Protein 3NZL (pdb70)

Foldseek 3Di:
DLVPDALQPFDLVNVLVLLVVVPVVPLVVCCVQADDHSVSVCSVDPPDGDDDDSVRSSRRSVSVSVVVVD

Secondary structure (DSSP, 8-state):
-TT---GGG--HHHHHHHHHHHTT--HHHHHHHSSS----HHHHH-SS-----HHHHHHHHHHHHHHHH-

CATH classification: 1.10.260.70

Sequence (70 aa):
HHSHLPPEQWSHTTVRNALKDLLKDNQSSLAKECPLSQSISSIVNSTYYANVSAAKCQEFGRWYKHFKKT

GO terms:
  GO:0000122 negative regulation of transcription by RNA polymerase II (P, IMP)
  GO:0000977 RNA polymerase II transcription regulatory region sequence-specific DNA binding (F, IDA)
  GO:0001227 DNA-binding transcription repressor activity, RNA polymerase II-specific (F, IDA)
  GO:0000122 negative regulation of transcription by RNA polymerase II (P, IDA)
  GO:0043565 sequence-specific DNA binding (F, IDA)
  GO:0016604 nuclear body (C, IDA)
  GO:0016363 nuclear matrix (C, EXP)
  GO:0003690 double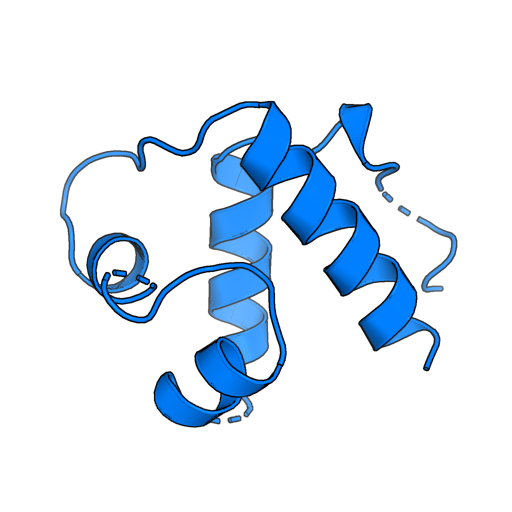-stranded DNA binding (F, TAS)
  GO:0006325 chromatin organization (P, TAS)
  GO:0005654 nucleoplasm (C, TAS)
  GO:0005515 protein binding (F, IPI)
  GO:0005654 nucleoplasm (C, IDA)
  GO:0005634 nucleus (C, IDA)
  GO:0016605 PML body (C, IDA)

Structure (mmCIF, N/CA/C/O backbone):
data_3NZL
#
_entry.id   3NZL
#
_cell.length_a   33.926
_cell.length_b   43.480
_cell.length_c   42.461
_cell.angle_alpha   90.00
_cell.angle_beta   90.00
_cell.angle_gamma   90.00
#
_symmetry.space_group_name_H-M   'P 21 21 21'
#
loop_
_entity.id
_entity.type
_entity.pdbx_description
1 polymer 'DNA-binding protein SATB1'
2 water water
#
loop_
_atom_site.group_PDB
_atom_site.id
_atom_site.type_symbol
_atom_site.label_atom_id
_atom_site.label_alt_id
_atom_site.label_comp_id
_atom_site.label_asym_id
_atom_site.label_entity_id
_atom_site.label_seq_id
_atom_site.pdbx_PDB_ins_code
_atom_site.Cartn_x
_atom_site.Cartn_y
_atom_site.Cartn_z
_atom_site.occupancy
_atom_site.B_iso_or_equiv
_atom_site.auth_seq_id
_atom_site.auth_comp_id
_atom_site.auth_asym_id
_atom_site.auth_atom_id
_atom_site.pdbx_PDB_model_num
ATOM 1 N N . HIS A 1 7 ? 14.962 2.546 36.428 1.00 13.93 7 HIS A N 1
ATOM 2 C CA . HIS A 1 7 ? 15.486 3.593 37.294 1.00 13.01 7 HIS A CA 1
ATOM 3 C C . HIS A 1 7 ? 15.323 4.959 36.654 1.00 11.03 7 HIS A C 1
ATOM 4 O O . HIS A 1 7 ? 15.586 5.124 35.456 1.00 10.37 7 HIS A O 1
ATOM 16 N N . HIS A 1 8 ? 14.923 5.947 37.455 1.00 10.57 8 HIS A N 1
ATOM 17 C CA . HIS A 1 8 ? 14.674 7.281 36.938 1.00 10.18 8 HIS A CA 1
ATOM 18 C C . HIS A 1 8 ? 15.901 7.867 36.264 1.00 9.00 8 HIS A C 1
ATOM 19 O O . HIS A 1 8 ? 15.767 8.696 35.374 1.00 9.48 8 HIS A O 1
ATOM 32 N N . SER A 1 9 ? 17.096 7.454 36.669 1.00 9.73 9 SER A N 1
ATOM 33 C CA . SER A 1 9 ? 18.285 8.078 36.100 1.00 11.08 9 SER A CA 1
ATOM 34 C C . SER A 1 9 ? 18.453 7.656 34.636 1.00 9.97 9 SER A C 1
ATOM 35 O O . SER A 1 9 ? 19.208 8.277 33.911 1.00 11.20 9 SER A O 1
ATOM 43 N N . HIS A 1 10 ? 17.748 6.599 34.226 1.00 8.18 10 HIS A N 1
ATOM 44 C CA . HIS A 1 10 ? 17.807 6.122 32.842 1.00 8.22 10 HIS A CA 1
ATOM 45 C C . HIS A 1 10 ? 16.848 6.834 31.900 1.00 6.74 10 HIS A C 1
ATOM 46 O O . HIS A 1 10 ? 16.879 6.623 30.682 1.00 7.92 10 HIS A O 1
ATOM 71 N N . LEU A 1 12 ? 15.627 9.715 29.572 1.00 5.61 12 LEU A N 1
ATOM 72 C CA . LEU A 1 12 ? 16.372 10.585 28.682 1.00 5.86 12 LEU A CA 1
ATOM 73 C C . LEU A 1 12 ? 16.674 11.927 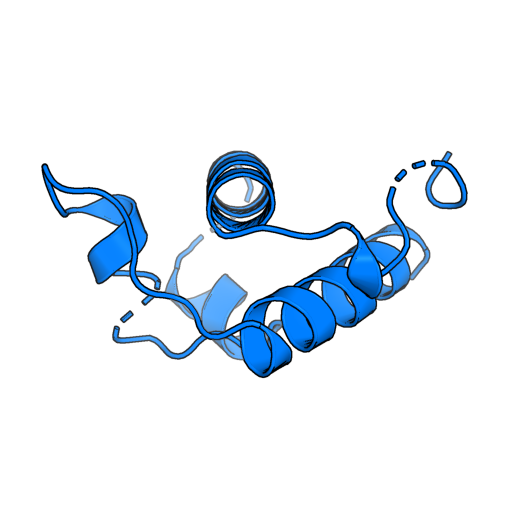29.303 1.00 5.65 12 LEU A C 1
ATOM 74 O O . LEU A 1 12 ? 15.830 12.522 29.944 1.00 6.32 12 LEU A O 1
ATOM 90 N N . PRO A 1 13 ? 17.871 12.448 29.034 1.00 6.26 13 PRO A N 1
ATOM 91 C CA . PRO A 1 13 ? 18.196 13.791 29.507 1.00 6.46 13 PRO A CA 1
ATOM 92 C C . PRO A 1 13 ? 17.382 14.823 28.709 1.00 5.77 13 PRO A C 1
ATOM 93 O O . PRO A 1 13 ? 16.886 14.521 27.621 1.00 6.10 13 PRO A O 1
ATOM 104 N N . PRO A 1 14 ? 17.253 16.046 29.229 1.00 6.35 14 PRO A N 1
ATOM 105 C CA . PRO A 1 14 ? 16.270 16.990 28.677 1.00 7.05 14 PRO A CA 1
ATOM 106 C C . PRO A 1 14 ? 16.442 17.270 27.184 1.00 6.16 14 PRO A C 1
ATOM 107 O O . PRO A 1 14 ? 15.449 17.372 26.461 1.00 6.05 14 PRO A O 1
ATOM 118 N N . GLU A 1 15 ? 17.682 17.378 26.734 1.00 6.41 15 GLU A N 1
ATOM 119 C CA . GLU A 1 15 ? 17.960 17.732 25.360 1.00 7.52 15 GLU A CA 1
ATOM 120 C C . GLU A 1 15 ? 17.532 16.638 24.372 1.00 6.92 15 GLU A C 1
ATOM 121 O O . GLU A 1 15 ? 17.465 16.887 23.180 1.00 8.85 15 GLU A O 1
ATOM 133 N N . GLN A 1 16 ? 17.231 15.437 24.862 1.00 6.28 16 GLN A N 1
ATOM 134 C CA . GLN A 1 16 ? 16.775 14.359 24.001 1.00 5.76 16 GLN A CA 1
ATOM 135 C C . GLN A 1 16 ? 15.262 14.253 23.912 1.00 5.90 16 GLN A C 1
ATOM 136 O O . GLN A 1 16 ? 14.776 13.450 23.135 1.00 7.99 16 GLN A O 1
ATOM 150 N N . TRP A 1 17 ? 14.517 15.078 24.630 1.00 5.32 17 TRP A N 1
ATOM 151 C CA . TRP A 1 17 ? 13.062 15.034 24.553 1.00 5.43 17 TRP A CA 1
ATOM 152 C C . TRP A 1 17 ? 12.549 15.696 23.288 1.00 5.87 17 TRP A C 1
ATOM 153 O O . TRP A 1 17 ? 12.895 16.828 22.999 1.00 7.53 17 TRP A O 1
ATOM 174 N N . SER A 1 18 ? 11.724 14.972 22.549 1.00 5.24 18 SER A N 1
ATOM 175 C CA . SER A 1 18 ? 10.976 15.518 21.430 1.00 5.37 18 SER A CA 1
ATOM 176 C C . SER A 1 18 ? 9.496 15.579 21.758 1.00 4.65 18 SER A C 1
ATOM 177 O O . SER A 1 18 ? 9.075 15.091 22.788 1.00 4.64 18 SER A O 1
ATOM 185 N N . HIS A 1 19 ? 8.697 16.072 20.819 1.00 4.84 19 HIS A N 1
ATOM 186 C CA . HIS A 1 19 ? 7.257 16.038 21.025 1.00 4.88 19 HIS A CA 1
ATOM 187 C C . HIS A 1 19 ? 6.746 14.599 21.182 1.00 4.95 19 HIS A C 1
ATOM 188 O O . HIS A 1 19 ? 5.766 14.364 21.885 1.00 4.88 19 HIS A O 1
ATOM 201 N N . THR A 1 20 ? 7.408 13.640 20.547 1.00 4.39 20 THR A N 1
ATOM 202 C CA . THR A 1 20 ? 7.030 12.242 20.687 1.00 4.89 20 THR A CA 1
ATOM 203 C C . THR A 1 20 ? 7.304 11.754 22.099 1.00 4.34 20 THR A C 1
ATOM 204 O O . THR A 1 20 ? 6.460 11.084 22.700 1.00 4.98 20 THR A O 1
ATOM 215 N N . THR A 1 21 ? 8.467 12.109 22.645 1.00 4.43 21 THR A N 1
ATOM 216 C CA . THR A 1 21 ? 8.769 11.723 24.010 1.00 4.75 21 THR A CA 1
ATOM 217 C C . THR A 1 21 ? 7.725 12.294 24.973 1.00 4.01 21 THR A C 1
ATOM 218 O O . THR A 1 21 ? 7.264 11.601 25.871 1.00 4.45 21 THR A O 1
ATOM 229 N N . VAL A 1 22 ? 7.382 13.562 24.790 1.00 3.97 22 VAL A N 1
ATOM 230 C CA . VAL A 1 22 ? 6.421 14.240 25.637 1.00 4.46 22 VAL A CA 1
ATOM 231 C C . VAL A 1 22 ? 5.068 13.546 25.569 1.00 4.05 22 VAL A C 1
ATOM 232 O O . VAL A 1 22 ? 4.477 13.234 26.603 1.00 4.75 22 VAL A O 1
ATOM 245 N N . ARG A 1 23 ? 4.565 13.270 24.367 1.00 3.97 23 ARG A N 1
ATOM 246 C CA . ARG A 1 23 ? 3.256 12.674 24.287 1.00 5.13 23 ARG A CA 1
ATOM 247 C C . ARG A 1 23 ? 3.244 11.257 24.851 1.00 4.25 23 ARG A C 1
ATOM 248 O O . ARG A 1 23 ? 2.259 10.853 25.462 1.00 5.14 23 ARG A O 1
ATOM 269 N N . ASN A 1 24 ? 4.326 10.514 24.678 1.00 4.75 24 ASN A N 1
ATOM 270 C CA . ASN A 1 24 ? 4.368 9.162 25.189 1.00 4.73 24 ASN A CA 1
ATOM 271 C C . ASN A 1 24 ? 4.375 9.149 26.704 1.00 5.17 24 ASN A C 1
ATOM 272 O O . ASN A 1 24 ? 3.688 8.351 27.338 1.00 5.37 24 ASN A O 1
ATOM 283 N N . ALA A 1 25 ? 5.145 10.048 27.304 1.00 4.76 25 ALA A N 1
ATOM 284 C CA . ALA A 1 25 ? 5.140 10.210 28.756 1.00 5.16 25 ALA A CA 1
ATOM 285 C C . ALA A 1 25 ? 3.769 10.646 29.257 1.00 5.14 25 ALA A C 1
ATOM 286 O O . ALA A 1 25 ? 3.255 10.101 30.225 1.00 5.36 25 ALA A O 1
ATOM 293 N N . LEU A 1 26 ? 3.181 11.622 28.585 1.00 5.91 26 LEU A N 1
ATOM 294 C CA . LEU A 1 26 ? 1.908 12.162 29.005 1.00 7.28 26 LEU A CA 1
ATOM 295 C C . LEU A 1 26 ? 0.829 11.101 29.045 1.00 7.17 26 LEU A C 1
ATOM 296 O O . LEU A 1 26 ? 0.031 11.041 29.990 1.00 8.20 26 LEU A O 1
ATOM 312 N N . LYS A 1 27 ? 0.797 10.231 28.048 1.00 6.59 27 LYS A N 1
ATOM 313 C CA . LYS A 1 27 ? -0.257 9.252 28.020 1.00 8.33 27 LYS A CA 1
ATOM 314 C C . LYS A 1 27 ? -0.092 8.212 29.141 1.00 7.22 27 LYS A C 1
ATOM 315 O O . LYS A 1 27 ? -1.082 7.760 29.722 1.00 8.27 27 LYS A O 1
ATOM 334 N N . ASP A 1 28 ? 1.136 7.850 29.495 1.00 5.68 28 ASP A N 1
ATOM 335 C CA . ASP A 1 28 ? 1.338 6.961 30.635 1.00 5.26 28 ASP A CA 1
ATOM 336 C C . ASP A 1 28 ? 0.975 7.659 31.954 1.00 5.50 28 ASP A C 1
ATOM 337 O O . ASP A 1 28 ? 0.370 7.053 32.830 1.00 6.61 28 ASP A O 1
ATOM 346 N N . LEU A 1 29 ? 1.305 8.936 32.078 1.00 5.07 29 LEU A N 1
ATOM 347 C CA . LEU A 1 29 ? 0.948 9.696 33.271 1.00 4.90 29 LEU A CA 1
ATOM 348 C C . LEU A 1 29 ? -0.557 9.786 33.448 1.00 4.98 29 LEU A C 1
ATOM 349 O O . LEU A 1 29 ? -1.061 9.687 34.567 1.00 6.01 29 LEU A O 1
ATOM 365 N N . LEU A 1 30 ? -1.276 9.967 32.355 1.00 4.79 30 LEU A N 1
ATOM 366 C CA . LEU A 1 30 ? -2.710 10.192 32.431 1.00 5.43 30 LEU A CA 1
ATOM 367 C C . LEU A 1 30 ? -3.491 8.924 32.746 1.00 6.14 30 LEU A C 1
ATOM 368 O O . LEU A 1 30 ? -4.683 8.982 32.984 1.00 7.46 30 LEU A O 1
ATOM 384 N N . LYS A 1 31 ? -2.831 7.779 32.782 1.00 5.78 31 LYS A N 1
ATOM 385 C CA . LYS A 1 31 ? -3.500 6.596 33.280 1.00 6.95 31 LYS A CA 1
ATOM 386 C C . LYS A 1 31 ? -3.750 6.688 34.775 1.00 8.17 31 LYS A C 1
ATOM 387 O O . LYS A 1 31 ? -4.681 6.035 35.274 1.00 9.74 31 LYS A O 1
ATOM 406 N N . ASP A 1 32 ? -2.920 7.457 35.490 1.00 8.51 32 ASP A N 1
ATOM 407 C CA . ASP A 1 32 ? -2.999 7.522 36.960 1.00 9.47 32 ASP A CA 1
ATOM 408 C C . ASP A 1 32 ? -3.304 8.891 37.522 1.00 9.61 32 ASP A C 1
ATOM 409 O O . ASP A 1 32 ? -3.305 9.082 38.743 1.00 11.61 32 ASP A O 1
ATOM 430 N N . ASN A 1 34 ? -5.614 12.744 36.370 1.00 10.23 34 ASN A N 1
ATOM 431 C CA . ASN A 1 34 ? -6.395 13.411 35.353 1.00 10.82 34 ASN A CA 1
ATOM 432 C C . ASN A 1 34 ? -5.674 14.626 34.759 1.00 8.88 34 ASN A C 1
ATOM 433 O O . ASN A 1 34 ? -4.611 15.033 35.232 1.00 8.55 34 ASN A O 1
ATOM 444 N N . GLN A 1 35 ? -6.223 15.181 33.688 1.00 8.90 35 GLN A N 1
ATOM 445 C CA . GLN A 1 35 ? -5.577 16.283 32.996 1.00 8.89 35 GLN A CA 1
ATOM 446 C C . GLN A 1 35 ? -5.380 17.501 33.877 1.00 8.53 35 GLN A C 1
ATOM 447 O O . GLN A 1 35 ? -4.384 18.209 33.760 1.00 8.90 35 GLN A O 1
ATOM 461 N N . SER A 1 36 ? -6.352 17.770 34.738 1.00 10.65 36 SER A N 1
ATOM 462 C CA . SER A 1 36 ? -6.240 18.898 35.643 1.00 12.59 36 SER A CA 1
ATOM 463 C C . SER A 1 36 ? -5.053 18.714 36.587 1.00 10.97 36 SER A C 1
ATOM 464 O O . SER A 1 36 ? -4.277 19.630 36.813 1.00 12.24 36 SER A O 1
ATOM 472 N N . SER A 1 37 ? -4.918 17.516 37.145 1.00 10.47 37 SER A N 1
ATOM 473 C CA . SER A 1 37 ? -3.802 17.221 38.039 1.00 10.51 37 SER A CA 1
ATOM 474 C C . SER A 1 37 ? -2.465 17.319 37.319 1.00 9.17 37 SER A C 1
ATOM 475 O O . SER A 1 37 ? -1.484 17.838 37.861 1.00 9.98 37 SER A O 1
ATOM 483 N N . LEU A 1 38 ? -2.408 16.797 36.100 1.00 8.44 38 LEU A N 1
ATOM 484 C CA . LEU A 1 38 ? -1.173 16.872 35.333 1.00 7.93 38 LEU A CA 1
ATOM 485 C C . LEU A 1 38 ? -0.788 18.319 35.077 1.00 6.83 38 LEU A C 1
ATOM 486 O O . LEU A 1 38 ? 0.370 18.690 35.211 1.00 7.85 38 LEU A O 1
ATOM 502 N N . ALA A 1 39 ? -1.754 19.162 34.730 1.00 7.51 39 ALA A N 1
ATOM 503 C CA . ALA A 1 39 ? -1.444 20.570 34.493 1.00 8.92 39 ALA A CA 1
ATOM 504 C C . ALA A 1 39 ? -0.919 21.231 35.769 1.00 9.29 39 ALA A C 1
ATOM 505 O O . ALA A 1 39 ? -0.044 22.093 35.702 1.00 10.49 39 ALA A O 1
ATOM 512 N N . LYS A 1 40 ? -1.432 20.8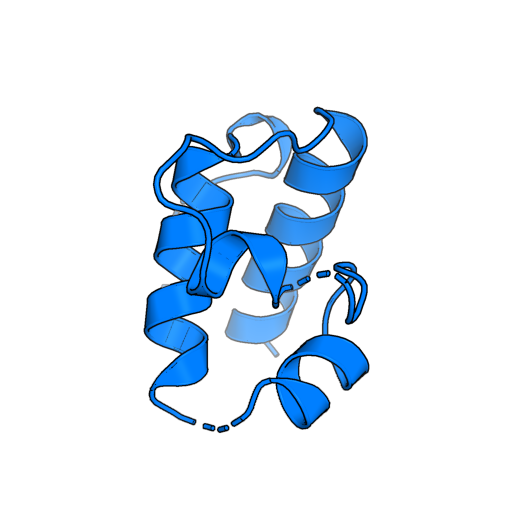31 36.925 1.00 9.40 40 LYS A N 1
ATOM 513 C CA . LYS A 1 40 ? -0.943 21.399 38.177 1.00 10.87 40 LYS A CA 1
ATOM 514 C C . LYS A 1 40 ? 0.515 21.001 38.425 1.00 10.79 40 LYS A C 1
ATOM 515 O O . LYS A 1 40 ? 1.309 21.799 38.923 1.00 14.29 40 LYS A O 1
ATOM 534 N N . GLU A 1 41 ? 0.872 19.783 38.034 1.00 9.57 41 GLU A N 1
ATOM 535 C CA . GLU A 1 41 ? 2.213 19.255 38.290 1.00 8.89 41 GLU A CA 1
ATOM 536 C C . GLU A 1 41 ? 3.290 19.734 37.318 1.00 9.15 41 GLU A C 1
ATOM 537 O O . GLU A 1 41 ? 4.435 19.980 37.719 1.00 10.07 41 GLU A O 1
ATOM 549 N N . CYS A 1 42 ? 2.956 19.801 36.030 1.00 8.12 42 CYS A N 1
ATOM 550 C CA . CYS A 1 42 ? 3.980 19.797 34.997 1.00 7.05 42 CYS A CA 1
ATOM 551 C C . CYS A 1 42 ? 3.994 21.108 34.216 1.00 6.42 42 CYS A C 1
ATOM 552 O O . CYS A 1 42 ? 3.112 21.953 34.391 1.00 6.35 42 CYS A O 1
ATOM 560 N N . PRO A 1 43 ? 4.995 21.288 33.333 1.00 6.51 43 PRO A N 1
ATOM 561 C CA . PRO A 1 43 ? 5.125 22.584 32.660 1.00 7.19 43 PRO A CA 1
ATOM 562 C C . PRO A 1 43 ? 4.209 22.798 31.465 1.00 5.23 43 PRO A C 1
ATOM 563 O O . PRO A 1 43 ? 4.265 23.855 30.843 1.00 5.84 43 PRO A O 1
ATOM 574 N N . LEU A 1 44 ? 3.393 21.813 31.124 1.00 5.83 44 LEU A N 1
ATOM 575 C CA . LEU A 1 44 ? 2.462 21.975 30.005 1.00 6.32 44 LEU A CA 1
ATOM 576 C C . LEU A 1 44 ? 1.202 22.670 30.491 1.00 6.23 44 LEU A C 1
ATOM 577 O O . LEU A 1 44 ? 0.707 22.398 31.584 1.00 6.91 44 LEU A O 1
ATOM 593 N N . SER A 1 45 ? 0.645 23.521 29.641 1.00 6.41 45 SER A N 1
ATOM 594 C CA . SER A 1 45 ? -0.599 24.211 29.938 1.00 6.08 45 SER A CA 1
ATOM 595 C C . SER A 1 45 ? -1.792 23.297 29.760 1.00 6.16 45 SER A C 1
ATOM 596 O O . SER A 1 45 ? -1.715 22.239 29.121 1.00 6.27 45 SER A O 1
ATOM 604 N N . GLN A 1 46 ? -2.920 23.722 30.319 1.00 6.77 46 GLN A N 1
ATOM 605 C CA . GLN A 1 46 ? -4.160 22.986 30.124 1.00 7.57 46 GLN A CA 1
ATOM 606 C C . GLN A 1 46 ? -4.459 22.804 28.636 1.00 6.65 46 GLN A C 1
ATOM 607 O O . GLN A 1 46 ? -4.900 21.735 28.182 1.00 7.65 46 GLN A O 1
ATOM 621 N N . SER A 1 47 ? -4.239 23.864 27.866 1.00 7.39 47 SER A N 1
ATOM 622 C CA . SER A 1 47 ? -4.546 23.817 26.440 1.00 8.63 47 SER A CA 1
ATOM 623 C C . SER A 1 47 ? -3.630 22.846 25.693 1.00 6.75 47 SER A C 1
ATOM 624 O O . SER A 1 47 ? -4.086 22.104 24.827 1.00 7.44 47 SER A O 1
ATOM 644 N N . ILE A 1 49 ? -2.035 20.240 26.951 1.00 4.93 49 ILE A N 1
ATOM 645 C CA . ILE A 1 49 ? -2.396 18.891 27.351 1.00 5.16 49 ILE A CA 1
ATOM 646 C C . ILE A 1 49 ? -3.630 18.425 26.574 1.00 5.54 49 ILE A C 1
ATOM 647 O O . ILE A 1 49 ? -3.676 17.313 26.040 1.00 6.05 49 ILE A O 1
ATOM 663 N N . SER A 1 50 ? -4.635 19.280 26.505 1.00 6.44 50 SER A N 1
ATOM 664 C CA . SER A 1 50 ? -5.858 18.907 25.797 1.00 7.48 50 SER A CA 1
ATOM 665 C C . SER A 1 50 ? -5.587 18.612 24.325 1.00 6.65 50 SER A C 1
ATOM 666 O O . SER A 1 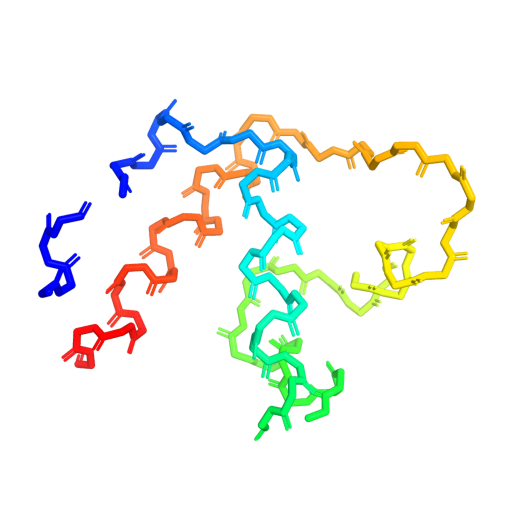50 ? -6.142 17.672 23.756 1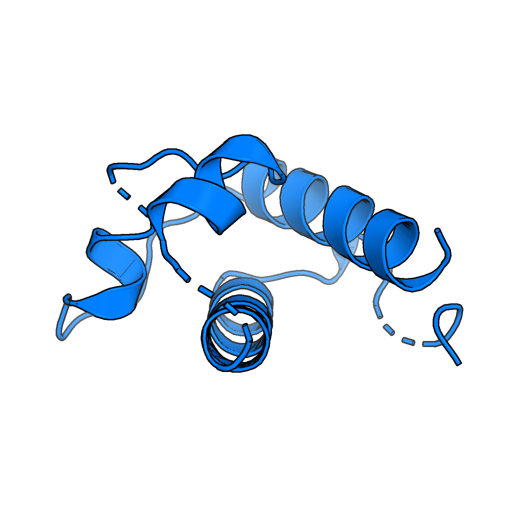.00 6.90 50 SER A O 1
ATOM 674 N N . SER A 1 51 ? -4.765 19.447 23.713 1.00 6.71 51 SER A N 1
ATOM 675 C CA . SER A 1 51 ? -4.433 19.267 22.314 1.00 6.99 51 SER A CA 1
ATOM 676 C C . SER A 1 51 ? -3.703 17.943 22.060 1.00 6.33 51 SER A C 1
ATOM 677 O O . SER A 1 51 ? -3.993 17.236 21.097 1.00 6.85 51 SER A O 1
ATOM 685 N N . ILE A 1 52 ? -2.751 17.596 22.911 1.00 5.78 52 ILE A N 1
ATOM 686 C CA . ILE A 1 52 ? -2.064 16.325 22.773 1.00 6.20 52 ILE A CA 1
ATOM 687 C C . ILE A 1 52 ? -3.036 15.160 22.930 1.00 6.49 52 ILE A C 1
ATOM 688 O O . ILE A 1 52 ? -2.992 14.198 22.170 1.00 7.22 52 ILE A O 1
ATOM 704 N N . VAL A 1 53 ? -3.941 15.244 23.891 1.00 5.89 53 VAL A N 1
ATOM 705 C CA . VAL A 1 53 ? -4.907 14.173 24.063 1.00 6.91 53 VAL A CA 1
ATOM 706 C C . VAL A 1 53 ? -5.835 14.024 22.855 1.00 5.93 53 VAL A C 1
ATOM 707 O O . VAL A 1 53 ? -6.112 12.912 22.400 1.00 5.89 53 VAL A O 1
ATOM 720 N N . ASN A 1 54 ? -6.311 15.145 22.325 1.00 4.74 54 ASN A N 1
ATOM 721 C CA . ASN A 1 54 ? -7.432 15.144 21.386 1.00 5.06 54 ASN A CA 1
ATOM 722 C C . ASN A 1 54 ? -7.100 15.263 19.907 1.00 5.56 54 ASN A C 1
ATOM 723 O O . ASN A 1 54 ? -7.880 14.800 19.078 1.00 6.62 54 ASN A O 1
ATOM 734 N N . SER A 1 55 ? -6.004 15.909 19.555 1.00 5.98 55 SER A N 1
ATOM 735 C CA . SER A 1 55 ? -5.783 16.189 18.139 1.00 6.71 55 SER A CA 1
ATOM 736 C C . SER A 1 55 ? -5.526 14.933 17.314 1.00 6.01 55 SER A C 1
ATOM 737 O O . SER A 1 55 ? -4.960 13.961 17.813 1.00 6.27 55 SER A O 1
ATOM 745 N N . THR A 1 56 ? -5.914 14.961 16.044 1.00 6.21 56 THR A N 1
ATOM 746 C CA . THR A 1 56 ? -5.550 13.891 15.112 1.00 6.38 56 THR A CA 1
ATOM 747 C C . THR A 1 56 ? -4.218 14.170 14.415 1.00 5.72 56 THR A C 1
ATOM 748 O O . THR A 1 56 ? -3.768 13.354 13.622 1.00 6.24 56 THR A O 1
ATOM 759 N N . TYR A 1 57 ? -3.597 15.300 14.718 1.00 6.74 57 TYR A N 1
ATOM 760 C CA . TYR A 1 57 ? -2.319 15.693 14.135 1.00 7.24 57 TYR A CA 1
ATOM 761 C C . TYR A 1 57 ? -1.200 15.720 15.181 1.00 7.27 57 TYR A C 1
ATOM 762 O O . TYR A 1 57 ? -1.447 15.775 16.380 1.00 8.18 57 TYR A O 1
ATOM 780 N N . TYR A 1 58 ? 0.044 15.713 14.711 1.00 7.63 58 TYR A N 1
ATOM 781 C CA . TYR A 1 58 ? 1.213 15.742 15.585 1.00 9.36 58 TYR A CA 1
ATOM 782 C C . TYR A 1 58 ? 1.184 17.024 16.394 1.00 9.78 58 TYR A C 1
ATOM 783 O O . TYR A 1 58 ? 0.563 18.028 16.006 1.00 9.43 58 TYR A O 1
ATOM 801 N N . ALA A 1 59 ? 1.869 16.973 17.523 1.00 9.87 59 ALA A N 1
ATOM 802 C CA . ALA A 1 59 ? 1.899 18.069 18.472 1.00 11.86 59 ALA A CA 1
ATOM 803 C C . ALA A 1 59 ? 3.018 19.041 18.184 1.00 12.73 59 ALA A C 1
ATOM 804 O O . ALA A 1 59 ? 4.147 18.625 17.912 1.00 13.50 59 ALA A O 1
ATOM 811 N N . ASN A 1 60 ? 2.686 20.328 18.235 1.00 14.15 60 ASN A N 1
ATOM 812 C CA . ASN A 1 60 ? 3.693 21.383 18.210 1.00 16.06 60 ASN A CA 1
ATOM 813 C C . ASN A 1 60 ? 4.118 21.758 19.624 1.00 14.19 60 ASN A C 1
ATOM 814 O O . ASN A 1 60 ? 3.347 22.309 20.424 1.00 15.80 60 ASN A O 1
ATOM 825 N N . VAL A 1 61 ? 5.337 21.366 19.942 1.00 13.26 61 VAL A N 1
ATOM 826 C CA . VAL A 1 61 ? 5.926 21.631 21.237 1.00 10.66 61 VAL A CA 1
ATOM 827 C C . VAL A 1 61 ? 7.327 22.148 20.957 1.00 10.33 61 VAL A C 1
ATOM 828 O O . VAL A 1 61 ? 8.130 21.466 20.326 1.00 12.64 61 VAL A O 1
ATOM 841 N N . SER A 1 62 ? 7.629 23.348 21.419 1.00 7.78 62 SER A N 1
ATOM 842 C CA . SER A 1 62 ? 8.949 23.921 21.185 1.00 7.94 62 SER A CA 1
ATOM 843 C C . SER A 1 62 ? 10.039 23.086 21.842 1.00 7.56 62 SER A C 1
ATOM 844 O O . SER A 1 62 ? 9.791 22.360 22.804 1.00 6.51 62 SER A O 1
ATOM 852 N N . ALA A 1 63 ? 11.255 23.216 21.334 1.00 7.47 63 ALA A N 1
ATOM 853 C CA . ALA A 1 63 ? 12.385 22.547 21.956 1.00 8.23 63 ALA A CA 1
ATOM 854 C C . ALA A 1 63 ? 12.500 22.924 23.425 1.00 7.38 63 ALA A C 1
ATOM 855 O O . ALA A 1 63 ? 12.727 22.067 24.266 1.00 7.98 63 ALA A O 1
ATOM 862 N N . ALA A 1 64 ? 12.365 24.209 23.734 1.00 7.44 64 ALA A N 1
ATOM 863 C CA . ALA A 1 64 ? 12.476 24.642 25.118 1.00 8.04 64 ALA A CA 1
ATOM 864 C C . ALA A 1 64 ? 11.448 23.940 25.993 1.00 6.36 64 ALA A C 1
ATOM 865 O O . ALA A 1 64 ? 11.761 23.506 27.095 1.00 5.86 64 ALA A O 1
ATOM 872 N N . LYS A 1 65 ? 10.217 23.832 25.512 1.00 5.80 65 LYS A N 1
ATOM 873 C CA . LYS A 1 65 ? 9.166 23.219 26.311 1.00 5.06 65 LYS A CA 1
ATOM 874 C C . LYS A 1 65 ? 9.366 21.710 26.439 1.00 4.44 65 LYS A C 1
ATOM 875 O O . LYS A 1 65 ? 9.109 21.135 27.492 1.00 4.84 65 LYS A O 1
ATOM 894 N N . CYS A 1 66 ? 9.825 21.058 25.376 1.00 4.89 66 CYS A N 1
ATOM 895 C CA . CYS A 1 66 ? 10.161 19.637 25.461 1.00 5.26 66 CYS A CA 1
ATOM 896 C C . CYS A 1 66 ? 11.201 19.408 26.545 1.00 5.34 66 CYS A C 1
ATOM 897 O O . CYS A 1 66 ? 11.094 18.473 27.336 1.00 5.70 66 CYS A O 1
ATOM 905 N N . GLN A 1 67 ? 12.236 20.247 26.563 1.00 5.77 67 GLN A N 1
ATOM 906 C CA . GLN A 1 67 ? 13.300 20.093 27.545 1.00 5.91 67 GLN A CA 1
ATOM 907 C C . GLN A 1 67 ? 12.797 20.373 28.948 1.00 5.31 67 GLN A C 1
ATOM 908 O O . GLN A 1 67 ? 13.180 19.703 29.908 1.00 6.05 67 GLN A O 1
ATOM 922 N N . GLU A 1 68 ? 11.973 21.401 29.078 1.00 5.08 68 GLU A N 1
ATOM 923 C CA . GLU A 1 68 ? 11.377 21.747 30.369 1.00 5.46 68 GLU A CA 1
ATOM 924 C C . GLU A 1 68 ? 10.553 20.576 30.876 1.00 4.29 68 GLU A C 1
ATOM 925 O O . GLU A 1 68 ? 10.629 20.206 32.053 1.00 5.24 68 GLU A O 1
ATOM 937 N N . PHE A 1 69 ? 9.743 20.001 29.995 1.00 4.29 69 PHE A N 1
ATOM 938 C CA . PHE A 1 69 ? 8.950 18.858 30.375 1.00 4.59 69 PHE A CA 1
ATOM 939 C C . PHE A 1 69 ? 9.819 17.664 30.764 1.00 4.10 69 PHE A C 1
ATOM 940 O O . PHE A 1 69 ? 9.571 17.009 31.782 1.00 5.22 69 PHE A O 1
ATOM 957 N N . GLY A 1 70 ? 10.834 17.350 29.962 1.00 4.86 70 GLY A N 1
ATOM 958 C CA . GLY A 1 70 ? 11.704 16.230 30.291 1.00 5.88 70 GLY A CA 1
ATOM 959 C C . GLY A 1 70 ? 12.450 16.392 31.609 1.00 5.94 70 GLY A C 1
ATOM 960 O O . GLY A 1 70 ? 12.637 15.433 32.365 1.00 6.09 70 GLY A O 1
ATOM 964 N N . ARG A 1 71 ? 12.911 17.604 31.900 1.00 6.64 71 ARG A N 1
ATOM 965 C CA . ARG A 1 71 ? 13.502 17.881 33.199 1.00 7.11 71 ARG A CA 1
ATOM 966 C C . ARG A 1 71 ? 12.512 17.646 34.329 1.00 6.22 71 ARG A C 1
ATOM 967 O O . ARG A 1 71 ? 12.844 17.012 35.331 1.00 6.82 71 ARG A O 1
ATOM 988 N N . TRP A 1 72 ? 11.302 18.157 34.163 1.00 5.72 72 TRP A N 1
ATOM 989 C CA . TRP A 1 72 ? 10.274 17.961 35.169 1.00 6.48 72 TRP A CA 1
ATOM 990 C C . TRP A 1 72 ? 9.991 16.482 35.364 1.00 6.27 72 TRP A C 1
ATOM 991 O O . TRP A 1 72 ? 9.888 15.999 36.489 1.00 7.11 72 TRP A O 1
ATOM 1012 N N . TYR A 1 73 ? 9.841 15.765 34.259 1.00 5.51 73 TYR A N 1
ATOM 1013 C CA . TYR A 1 73 ? 9.408 14.374 34.322 1.00 5.39 73 TYR A CA 1
ATOM 1014 C C . TYR A 1 73 ? 10.435 13.509 35.042 1.00 5.68 73 TYR A C 1
ATOM 1015 O O . TYR A 1 73 ? 10.084 12.690 35.884 1.00 6.13 73 TYR A O 1
ATOM 1033 N N . LYS A 1 74 ? 11.713 13.682 34.714 1.00 5.72 74 LYS A N 1
ATOM 1034 C CA . LYS A 1 74 ? 12.735 12.902 35.370 1.00 7.03 74 LYS A CA 1
ATOM 1035 C C . LYS A 1 74 ? 12.775 13.216 36.872 1.00 7.70 74 LYS A C 1
ATOM 1036 O O . LYS A 1 74 ? 12.890 12.303 37.696 1.00 8.62 74 LYS A O 1
ATOM 1055 N N . HIS A 1 75 ? 12.627 14.491 37.232 1.00 7.95 75 HIS A N 1
ATOM 1056 C CA . HIS A 1 75 ? 12.642 14.890 38.632 1.00 8.97 75 HIS A CA 1
ATOM 1057 C C . HIS A 1 75 ? 11.400 14.332 39.347 1.00 9.05 75 HIS A C 1
ATOM 1058 O O . HIS A 1 75 ? 11.464 13.908 40.505 1.00 10.10 75 HIS A O 1
ATOM 1071 N N . PHE A 1 76 ? 10.265 14.372 38.657 1.00 8.50 76 PHE A N 1
ATOM 1072 C CA . PHE A 1 76 ? 9.011 13.872 39.195 1.00 9.41 76 PHE A CA 1
ATOM 1073 C C . PHE A 1 76 ? 9.125 12.383 39.491 1.00 9.40 76 PHE A C 1
ATOM 1074 O O . PHE A 1 76 ? 8.707 11.919 40.548 1.00 11.23 76 PHE A O 1
ATOM 1091 N N . LYS A 1 77 ? 9.720 11.628 38.573 1.00 9.24 77 LYS A N 1
ATOM 1092 C CA . LYS A 1 77 ? 9.890 10.203 38.806 1.00 10.05 77 LYS A CA 1
ATOM 1093 C C . LYS A 1 77 ? 10.865 9.914 39.956 1.00 11.10 77 LYS A C 1
ATOM 1094 O O . LYS A 1 77 ? 10.674 8.952 40.709 1.00 13.91 77 LYS A O 1
ATOM 1113 N N . LYS A 1 78 ? 11.887 10.750 40.116 1.00 11.09 78 LYS A N 1
ATOM 1114 C CA . LYS A 1 78 ? 12.849 10.589 41.211 1.00 13.11 78 LYS A CA 1
ATOM 1115 C C . LYS A 1 78 ? 12.197 10.885 42.554 1.00 14.23 78 LYS A C 1
ATOM 1116 O O . LYS A 1 78 ? 12.481 10.213 43.559 1.00 14.16 78 LYS A O 1
ATOM 1135 N N . THR A 1 79 ? 11.332 11.898 42.526 1.00 17.83 79 THR A N 1
ATOM 1136 C CA . THR A 1 79 ? 10.713 12.536 43.687 1.00 26.42 79 THR A CA 1
ATOM 1137 C C . THR A 1 79 ? 11.726 13.197 44.606 1.00 30.59 79 THR A C 1
ATOM 1138 O O . THR A 1 79 ? 12.120 14.348 44.359 1.00 33.18 79 THR A O 1
#

Radius of gyration: 11.37 Å; Cα contacts (8 Å, |Δi|>4): 61; chains: 1; bounding box: 26×21×30 Å

Nearest PDB structures (foldseek):
  3nzl-assembly1_A  TM=1.014E+00  e=8.932E-11  Homo sapiens
  5wk9-assembly1_A  TM=2.529E-01  e=6.049E+00  Pseudomonas putida

InterPro domains:
  IPR001356 Homeodomain [PF00046] (646-698)
  IPR001356 Homeodomain [PS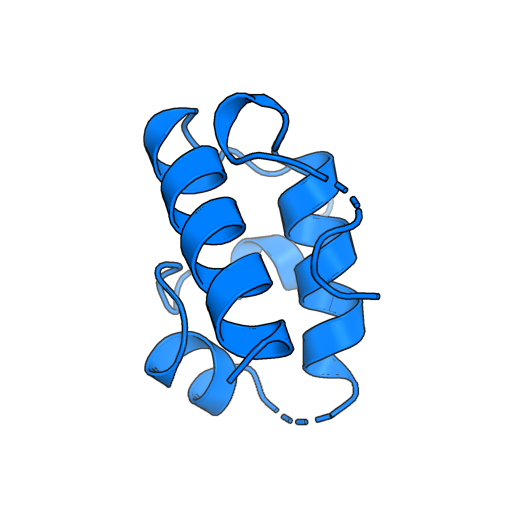50071] (642-703)
  IPR001356 Homeodomain [SM00389] (644-707)
  IPR001356 Homeodomain [cd00086] (646-703)
  IPR003350 CUT domain [PF02376] (371-445)
  IPR003350 CUT domain [PF02376] (494-567)
  IPR003350 CUT domain [PS51042] (361-448)
  IPR003350 CUT domain [PS51042] (484-571)
  IPR003350 CUT domain [SM01109] (362-448)
  IPR003350 CUT domain [SM01109] (485-571)
  IPR009057 Homedomain-like superfamily [SSF46689] (639-703)
  IPR010982 Lambda repressor-like, DNA-binding domain superfamily [G3DSA:1.10.260.40] (37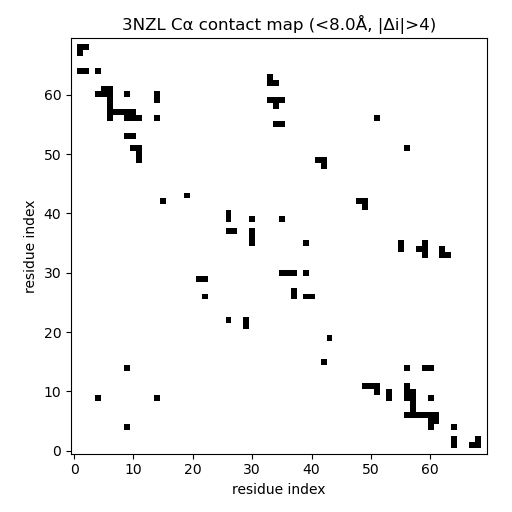1-449)
  IPR010982 Lambda repressor-like, DNA-binding domain superfamily [G3DSA:1.10.260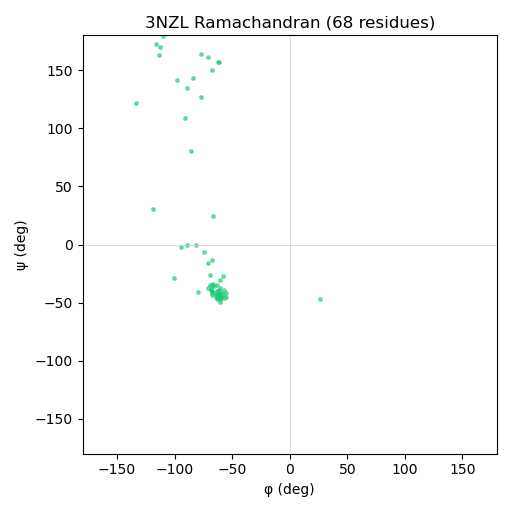.40] (494-572)
  IPR010982 Lambda repressor-like, DNA-binding domain superfamily [SSF47413] (366-450)
  IPR010982 Lambda repressor-like, DNA-binding domain superfamily [SSF47413] (479-576)
  IPR032355 SATB, CUT1-like DNA-binding domain [PF16557] (177-247)
  IPR032355 SATB, CUT1-like DNA-binding domain [PS51983] (175-248)
  IPR032392 SATB, ubiquitin-like oligomerisation domain [PF16534] (73-170)
  IPR032392 SATB, ubiquitin-like oligomerisation domain [PS51982] (71-172)
  IPR032392 SATB, ubiquitin-like oligomerisation domain [cd11585] (74-169)

B-factor: mean 12.64, std 8.5, range [3.97, 51.3]

Solvent-accessible surface area: 4910 Å² total

Organism: Homo sapiens (NCBI:txid9606)